Protein AF-A0A453IR57-F1 (afdb_monomer_lite)

Organism: Aegilops tauschii subsp. strangulata (NCBI:txid200361)

Foldseek 3Di:
DDPDQPQPCDLQQPAFQAQHPRDPDHGNCVVCVVVCVPDPCRRDTPNRVVVPDPPPPDDDD

pLDDT: mean 75.37, std 15.11, range [41.94, 91.06]

Radius of gyration: 12.86 Å; chains: 1; bounding box: 24×27×35 Å

Sequence (61 aa):
FFHRVKFLVGNGMSTRFWEDTWLGETPLAVQYPTLYNIVQRKEDYVGTVFQTIPLNIQFRR

Secondary structure (DSSP, 8-state):
---------SSSTTSBTTTS--SSSS-HHHH-HHHHHH-S-TT-BHHHHHHT-S-------

Structure (mmCIF, N/CA/C/O backbone):
data_AF-A0A453IR57-F1
#
_entry.id   AF-A0A453IR57-F1
#
loop_
_atom_site.group_PDB
_atom_site.id
_atom_site.type_symbol
_atom_site.label_atom_id
_atom_site.label_alt_id
_atom_site.label_comp_id
_atom_site.label_asym_id
_atom_site.label_entity_id
_atom_site.label_seq_id
_atom_site.pdbx_PDB_ins_code
_atom_site.Cartn_x
_atom_site.Cartn_y
_atom_site.Cartn_z
_atom_site.occupancy
_atom_site.B_iso_or_equiv
_atom_site.auth_seq_id
_atom_site.auth_comp_id
_atom_site.auth_asym_id
_atom_site.auth_atom_id
_atom_site.pdbx_PDB_model_num
ATOM 1 N N . PHE A 1 1 ? 3.519 -19.122 -2.055 1.00 42.66 1 PHE A N 1
ATOM 2 C CA . PHE A 1 1 ? 4.695 -18.856 -2.910 1.00 42.66 1 PHE A CA 1
ATOM 3 C C . PHE A 1 1 ? 4.289 -17.863 -3.995 1.00 42.66 1 PHE A C 1
ATOM 5 O O . PHE A 1 1 ? 3.774 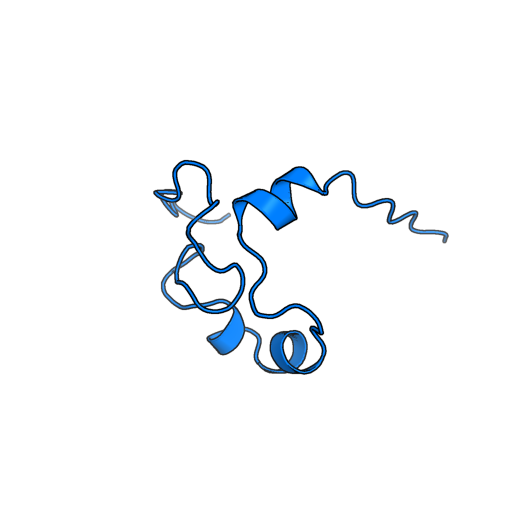-18.274 -5.027 1.00 42.66 1 PHE A O 1
ATOM 12 N N . PHE A 1 2 ? 4.413 -16.559 -3.723 1.00 45.97 2 PHE A N 1
ATOM 13 C CA . PHE A 1 2 ? 3.977 -15.492 -4.633 1.00 45.97 2 PHE A CA 1
ATOM 14 C C . PHE A 1 2 ? 4.800 -15.527 -5.929 1.00 45.97 2 PHE A C 1
ATOM 16 O O . PHE A 1 2 ? 5.997 -15.247 -5.927 1.00 45.97 2 PHE A O 1
ATOM 23 N N . HIS A 1 3 ? 4.163 -15.919 -7.032 1.00 41.94 3 HIS A N 1
ATOM 24 C CA . HIS A 1 3 ? 4.768 -15.900 -8.357 1.00 41.94 3 HIS A CA 1
ATOM 25 C C . HIS A 1 3 ? 4.838 -14.453 -8.858 1.00 41.94 3 HIS A C 1
ATOM 27 O O . HIS A 1 3 ? 3.829 -13.864 -9.218 1.00 41.94 3 HIS A O 1
ATOM 33 N N . ARG A 1 4 ? 6.060 -13.909 -8.887 1.00 51.06 4 ARG A N 1
ATOM 34 C CA . ARG A 1 4 ? 6.495 -12.782 -9.731 1.00 51.06 4 ARG A CA 1
ATOM 35 C C . ARG A 1 4 ? 5.628 -11.515 -9.679 1.00 51.06 4 ARG A C 1
ATOM 37 O O . ARG A 1 4 ? 5.224 -11.005 -10.718 1.00 51.06 4 ARG A O 1
ATOM 44 N N . VAL A 1 5 ? 5.474 -10.917 -8.501 1.00 51.88 5 VAL A N 1
ATOM 45 C CA . VAL A 1 5 ? 5.185 -9.476 -8.446 1.00 51.88 5 VAL A CA 1
ATOM 46 C C . VAL A 1 5 ? 6.511 -8.760 -8.711 1.00 51.88 5 VAL A C 1
ATOM 48 O O . VAL A 1 5 ? 7.413 -8.775 -7.873 1.00 51.88 5 VAL A O 1
ATOM 51 N N . LYS A 1 6 ? 6.699 -8.221 -9.921 1.00 51.19 6 LYS A N 1
ATOM 52 C CA . LYS A 1 6 ? 7.835 -7.334 -10.200 1.00 51.19 6 LYS A CA 1
ATOM 53 C C . LYS A 1 6 ? 7.611 -6.062 -9.386 1.00 51.19 6 LYS A C 1
ATOM 55 O O . LYS A 1 6 ? 6.769 -5.250 -9.752 1.00 51.19 6 LYS A O 1
ATOM 60 N N . PHE A 1 7 ? 8.356 -5.904 -8.294 1.00 58.91 7 PHE A N 1
ATOM 61 C CA . PHE A 1 7 ? 8.453 -4.652 -7.549 1.00 58.91 7 PHE A CA 1
ATOM 62 C C . PHE A 1 7 ? 9.066 -3.581 -8.469 1.00 58.91 7 PHE A C 1
ATOM 64 O O . PHE A 1 7 ? 10.275 -3.389 -8.506 1.00 58.91 7 PHE A O 1
ATOM 71 N N . LEU A 1 8 ? 8.229 -2.934 -9.281 1.00 59.09 8 LEU A N 1
ATOM 72 C CA . LEU A 1 8 ? 8.576 -1.768 -10.107 1.00 59.09 8 LEU A CA 1
ATOM 73 C C . LEU A 1 8 ? 8.477 -0.460 -9.312 1.00 59.09 8 LEU A C 1
ATOM 75 O O . LEU A 1 8 ? 8.596 0.629 -9.864 1.00 59.09 8 LEU A O 1
ATOM 79 N N . VAL A 1 9 ? 8.267 -0.558 -8.003 1.00 63.50 9 VAL A N 1
ATOM 80 C CA . VAL A 1 9 ? 8.404 0.569 -7.096 1.00 63.50 9 VAL A CA 1
ATOM 81 C C . VAL A 1 9 ? 9.891 0.797 -6.889 1.00 63.50 9 VAL A C 1
ATOM 83 O O . VAL A 1 9 ? 10.527 0.005 -6.211 1.00 63.50 9 VAL A O 1
ATOM 86 N N . GLY A 1 10 ? 10.445 1.840 -7.512 1.00 70.31 10 GLY A N 1
ATOM 87 C CA . GLY A 1 10 ? 11.860 2.206 -7.394 1.00 70.31 10 GLY A CA 1
ATOM 88 C C . GLY A 1 10 ? 12.294 2.426 -5.938 1.00 70.31 10 GLY A C 1
ATOM 89 O O . GLY A 1 10 ? 12.642 1.488 -5.234 1.00 70.31 10 GLY A O 1
ATOM 90 N N . ASN A 1 11 ? 12.288 3.670 -5.455 1.00 68.44 11 ASN A N 1
ATOM 91 C CA . ASN A 1 11 ? 12.570 3.968 -4.040 1.00 68.44 11 ASN A CA 1
ATOM 92 C C . ASN A 1 11 ? 11.303 4.006 -3.163 1.00 68.44 11 ASN A C 1
ATOM 94 O O . ASN A 1 11 ? 11.392 4.240 -1.961 1.00 68.44 11 ASN A O 1
ATOM 98 N N . GLY A 1 12 ? 10.119 3.830 -3.760 1.00 75.25 12 GLY A N 1
ATOM 99 C CA . GLY A 1 12 ? 8.839 3.844 -3.053 1.00 75.25 12 GLY A CA 1
ATOM 100 C C . GLY A 1 12 ? 8.453 5.163 -2.412 1.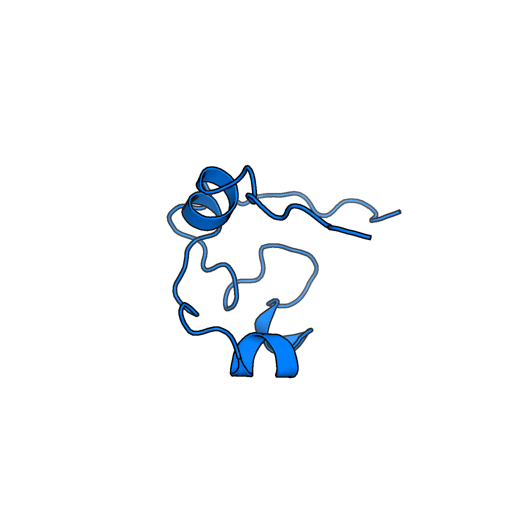00 75.25 12 GLY A C 1
ATOM 101 O O . GLY A 1 12 ? 7.464 5.182 -1.695 1.00 75.25 12 GLY A O 1
ATOM 102 N N . MET A 1 13 ? 9.177 6.251 -2.675 1.00 79.75 13 MET A N 1
ATOM 103 C CA . MET A 1 13 ? 8.917 7.567 -2.079 1.00 79.75 13 MET A CA 1
ATOM 104 C C . MET A 1 13 ? 7.767 8.324 -2.752 1.00 79.75 13 MET A C 1
ATOM 106 O O . MET A 1 13 ? 7.332 9.348 -2.242 1.00 79.75 13 MET A O 1
ATOM 110 N N . SER A 1 14 ? 7.284 7.831 -3.893 1.00 81.94 14 SER A N 1
ATOM 111 C CA . SER A 1 14 ? 6.165 8.399 -4.650 1.00 81.94 14 SER A CA 1
ATOM 112 C C . SER A 1 14 ? 4.995 7.426 -4.799 1.00 81.94 14 SER A C 1
ATOM 114 O O . SER A 1 14 ? 4.101 7.679 -5.595 1.00 81.94 14 SER A O 1
ATOM 116 N N . THR A 1 15 ? 5.035 6.290 -4.099 1.00 85.94 15 THR A N 1
ATOM 117 C CA . THR A 1 15 ? 4.019 5.240 -4.194 1.00 85.94 15 THR A CA 1
ATOM 118 C C . THR A 1 15 ? 3.344 5.089 -2.845 1.00 85.94 15 THR A C 1
ATOM 120 O O . THR A 1 15 ? 4.016 4.781 -1.857 1.00 85.94 15 THR A O 1
ATOM 123 N N . ARG A 1 16 ? 2.037 5.327 -2.785 1.00 88.38 16 ARG A N 1
ATOM 124 C CA . ARG A 1 16 ? 1.235 5.207 -1.567 1.00 88.38 16 ARG A CA 1
ATOM 125 C C . ARG A 1 16 ? 1.088 3.746 -1.181 1.00 88.38 16 ARG A C 1
ATOM 127 O O . ARG A 1 16 ? 0.709 2.906 -1.993 1.00 88.38 16 ARG A O 1
ATOM 134 N N . PHE A 1 17 ? 1.350 3.447 0.084 1.00 87.62 17 PHE A N 1
ATOM 135 C CA . PHE A 1 17 ? 1.331 2.085 0.598 1.00 87.62 17 PHE A CA 1
ATOM 136 C C . PHE A 1 17 ? -0.060 1.444 0.494 1.00 87.62 17 PHE A C 1
ATOM 138 O O . PHE A 1 17 ? -0.170 0.257 0.199 1.00 87.62 17 PHE A O 1
ATOM 145 N N . TRP A 1 18 ? -1.131 2.203 0.719 1.00 90.88 18 TRP A N 1
ATOM 146 C CA . TRP A 1 18 ? -2.489 1.653 0.698 1.00 90.88 18 TRP A CA 1
ATOM 147 C C . TRP A 1 18 ? -3.204 1.820 -0.638 1.00 90.88 18 TRP A C 1
ATOM 149 O O . TRP A 1 18 ? -3.955 0.932 -1.045 1.00 90.88 18 TRP A O 1
ATOM 159 N N . GLU A 1 19 ? -2.991 2.955 -1.293 1.00 89.69 19 GLU A N 1
ATOM 160 C CA . GLU A 1 19 ? -3.847 3.416 -2.387 1.00 89.69 19 GLU A CA 1
ATOM 161 C C . GLU A 1 19 ? -3.311 3.065 -3.772 1.00 89.69 19 GLU A C 1
ATOM 163 O O . GLU A 1 19 ? -4.103 2.896 -4.696 1.00 89.69 19 GLU A O 1
ATOM 168 N N . ASP A 1 20 ? -1.996 2.877 -3.907 1.00 88.44 20 ASP A N 1
ATOM 169 C CA . ASP A 1 20 ? -1.394 2.489 -5.177 1.00 88.44 20 ASP A CA 1
ATOM 170 C C . ASP A 1 20 ? -1.236 0.969 -5.277 1.00 88.44 20 ASP A C 1
ATOM 172 O O . ASP A 1 20 ? -0.947 0.267 -4.303 1.00 88.44 20 ASP A O 1
ATOM 176 N N . THR A 1 21 ? -1.371 0.441 -6.493 1.00 87.44 21 THR A N 1
ATOM 177 C CA . THR A 1 21 ? -1.051 -0.959 -6.782 1.00 87.44 21 THR A CA 1
ATOM 178 C C . THR A 1 21 ? 0.457 -1.117 -6.917 1.00 87.44 21 THR A C 1
ATOM 180 O O . THR A 1 21 ? 1.026 -0.983 -7.999 1.00 87.44 21 THR A O 1
ATOM 183 N N . TRP A 1 22 ? 1.114 -1.420 -5.804 1.00 83.25 22 TRP A N 1
ATOM 184 C CA . TRP A 1 22 ? 2.535 -1.772 -5.791 1.00 83.25 22 TRP A CA 1
ATOM 185 C C . TRP A 1 22 ? 2.815 -3.218 -5.386 1.00 83.25 22 TRP A C 1
ATOM 187 O O . TRP A 1 22 ? 3.932 -3.706 -5.569 1.00 83.25 22 TRP A O 1
ATOM 197 N N . LEU A 1 23 ? 1.801 -3.904 -4.852 1.00 81.94 23 LEU A N 1
ATOM 198 C CA . LEU A 1 23 ? 1.851 -5.308 -4.478 1.00 81.94 23 LEU A CA 1
ATOM 199 C C . LEU A 1 23 ? 0.632 -6.046 -5.046 1.00 81.94 23 LEU A C 1
ATOM 201 O O . LEU A 1 23 ? -0.502 -5.783 -4.655 1.00 81.94 23 LEU A O 1
ATOM 205 N N . GLY A 1 24 ? 0.876 -7.015 -5.929 1.00 81.94 24 GLY A N 1
ATOM 206 C CA . GLY A 1 24 ? -0.188 -7.749 -6.616 1.00 81.94 24 GLY A CA 1
ATOM 207 C C . GLY A 1 24 ? -0.869 -6.913 -7.703 1.00 81.94 24 GLY A C 1
ATOM 208 O O . GLY A 1 24 ? -0.252 -6.020 -8.274 1.00 81.94 24 GLY A O 1
ATOM 209 N N . GLU A 1 25 ? -2.133 -7.228 -7.989 1.00 85.62 25 GLU A N 1
ATOM 210 C CA . GLU A 1 25 ? -2.905 -6.636 -9.098 1.00 85.62 25 GLU A CA 1
ATOM 211 C C . GLU A 1 25 ? -3.813 -5.471 -8.663 1.00 85.62 25 GLU A C 1
ATOM 213 O O . GLU A 1 25 ? -4.322 -4.725 -9.495 1.00 85.62 25 GLU A O 1
ATOM 218 N N . THR A 1 26 ? -4.049 -5.305 -7.358 1.00 88.25 26 THR A N 1
ATOM 219 C CA . THR A 1 26 ? -4.975 -4.296 -6.814 1.00 88.25 26 THR A CA 1
ATOM 220 C C . THR A 1 26 ? -4.370 -3.583 -5.601 1.00 88.25 26 THR A C 1
ATOM 222 O O . THR A 1 26 ? -3.518 -4.170 -4.929 1.00 88.25 26 THR A O 1
ATOM 225 N N . PRO A 1 27 ? -4.797 -2.352 -5.265 1.00 89.38 27 PRO A N 1
ATOM 226 C CA . PRO A 1 27 ? -4.300 -1.653 -4.084 1.00 89.38 27 PRO A CA 1
ATOM 227 C C . PRO A 1 27 ? -4.627 -2.398 -2.788 1.00 89.38 27 PRO A C 1
ATOM 229 O O . PRO A 1 27 ? -5.677 -3.040 -2.666 1.00 89.38 27 PRO A O 1
ATOM 232 N N . LEU A 1 28 ? -3.770 -2.260 -1.776 1.00 89.19 28 LEU A N 1
ATOM 233 C CA . LEU A 1 28 ? -3.985 -2.902 -0.475 1.00 89.19 28 LEU A CA 1
ATOM 234 C C . LEU A 1 28 ? -5.255 -2.406 0.224 1.00 89.19 28 LEU A C 1
ATOM 236 O O . LEU A 1 28 ? -5.882 -3.178 0.947 1.00 89.19 28 LEU A O 1
ATOM 240 N N . ALA A 1 29 ? -5.677 -1.162 -0.023 1.00 90.19 29 ALA A N 1
ATOM 241 C CA . ALA A 1 29 ? -6.930 -0.621 0.502 1.00 90.19 29 ALA A CA 1
ATOM 242 C C . ALA A 1 29 ? -8.161 -1.404 0.018 1.00 90.19 29 ALA A C 1
ATOM 244 O O . ALA A 1 29 ? -9.125 -1.563 0.765 1.00 90.19 29 ALA A O 1
ATOM 245 N N . VAL A 1 30 ? -8.114 -1.924 -1.213 1.00 91.06 30 VAL A N 1
ATOM 246 C CA . VAL A 1 30 ? -9.197 -2.718 -1.812 1.00 91.06 30 VAL A CA 1
ATOM 247 C C . VAL A 1 30 ? -9.139 -4.164 -1.334 1.00 91.06 30 VAL A C 1
ATOM 249 O O . VAL A 1 30 ? -10.173 -4.752 -1.028 1.00 91.06 30 VAL A O 1
ATOM 252 N N . GLN A 1 31 ? -7.937 -4.736 -1.241 1.00 90.81 31 GLN A N 1
ATOM 253 C CA . GLN A 1 31 ? -7.758 -6.113 -0.772 1.00 90.81 31 GLN A CA 1
ATOM 254 C C . GLN A 1 31 ? -8.079 -6.263 0.723 1.00 90.81 31 GLN A C 1
ATOM 256 O O . GLN A 1 31 ? -8.608 -7.291 1.143 1.00 90.81 31 GLN A O 1
ATOM 261 N N . TYR A 1 32 ? -7.786 -5.235 1.525 1.00 89.69 32 TYR A N 1
ATOM 262 C CA . TYR A 1 32 ? -7.92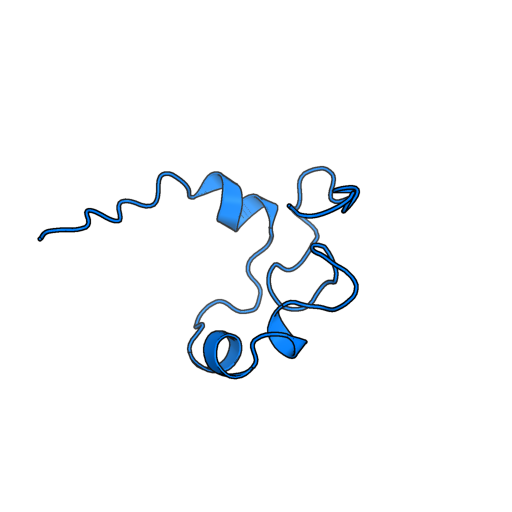0 -5.261 2.982 1.00 89.69 32 TYR A CA 1
ATOM 263 C C . TYR A 1 32 ? -8.651 -4.020 3.525 1.00 89.69 32 TYR A C 1
ATOM 265 O O . TYR A 1 32 ? -8.074 -3.243 4.294 1.00 89.69 32 TYR A O 1
ATOM 273 N N . PRO A 1 33 ? -9.945 -3.840 3.205 1.00 89.12 33 PRO A N 1
ATOM 274 C CA . PRO A 1 33 ? -10.699 -2.641 3.579 1.00 89.12 33 PRO A CA 1
ATOM 275 C C . PRO A 1 33 ? -10.815 -2.461 5.100 1.00 89.12 33 PRO A C 1
ATOM 277 O O . PRO A 1 33 ? -10.770 -1.342 5.608 1.00 89.12 33 PRO A O 1
ATOM 280 N N . THR A 1 34 ? -10.897 -3.555 5.862 1.00 91.06 34 THR A N 1
ATOM 281 C CA . THR A 1 34 ? -10.928 -3.504 7.332 1.00 91.06 34 THR A CA 1
ATOM 282 C C . THR A 1 34 ? -9.622 -2.967 7.916 1.00 91.06 34 THR A C 1
ATOM 284 O O . THR A 1 34 ? -9.663 -2.153 8.835 1.00 91.06 34 THR A O 1
ATOM 287 N N . LEU A 1 35 ? -8.470 -3.384 7.373 1.00 87.50 35 LEU A N 1
ATOM 288 C CA . LEU A 1 35 ? -7.167 -2.872 7.805 1.00 87.50 35 LEU A CA 1
ATOM 289 C C . LEU A 1 35 ? -7.003 -1.408 7.400 1.00 87.50 35 LEU 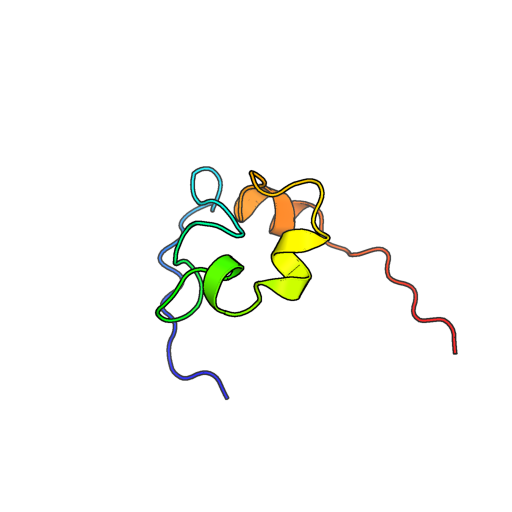A C 1
ATOM 291 O O . LEU A 1 35 ? -6.582 -0.592 8.213 1.00 87.50 35 LEU A O 1
ATOM 295 N N . TYR A 1 36 ? -7.414 -1.051 6.186 1.00 88.69 36 TYR A N 1
ATOM 296 C CA . TYR A 1 36 ? -7.396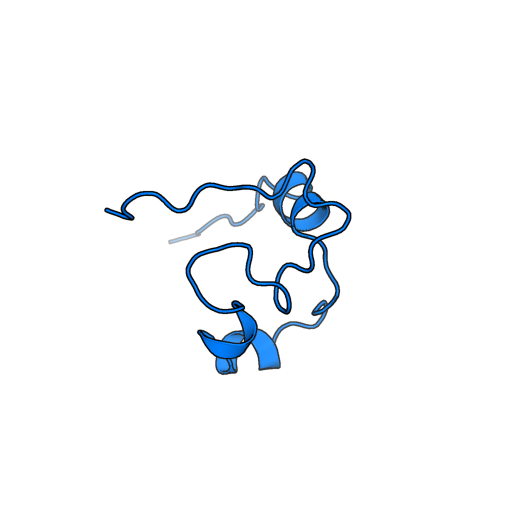 0.337 5.740 1.00 88.69 36 TYR A CA 1
ATOM 297 C C . TYR A 1 36 ? -8.227 1.254 6.653 1.00 88.69 36 TYR A C 1
ATOM 299 O O . TYR A 1 36 ? -7.799 2.362 6.968 1.00 88.69 36 TYR A O 1
ATOM 307 N N . ASN A 1 37 ? -9.378 0.792 7.153 1.00 87.38 37 ASN A N 1
ATOM 308 C CA . ASN A 1 37 ? -10.237 1.587 8.035 1.00 87.38 37 ASN A CA 1
ATOM 309 C C . ASN A 1 37 ? -9.622 1.905 9.405 1.00 87.38 37 ASN A C 1
ATOM 311 O O . ASN A 1 37 ? -9.945 2.946 9.972 1.00 87.38 37 ASN A O 1
ATOM 315 N N . ILE A 1 38 ? -8.745 1.046 9.928 1.00 88.44 38 ILE A N 1
ATOM 316 C CA . ILE A 1 38 ? -8.081 1.267 11.225 1.00 88.44 38 ILE A CA 1
ATOM 317 C C . ILE A 1 38 ? -6.747 2.012 11.097 1.00 88.44 38 ILE A C 1
ATOM 319 O O . ILE A 1 38 ? -6.201 2.484 12.094 1.00 88.44 38 ILE A O 1
ATO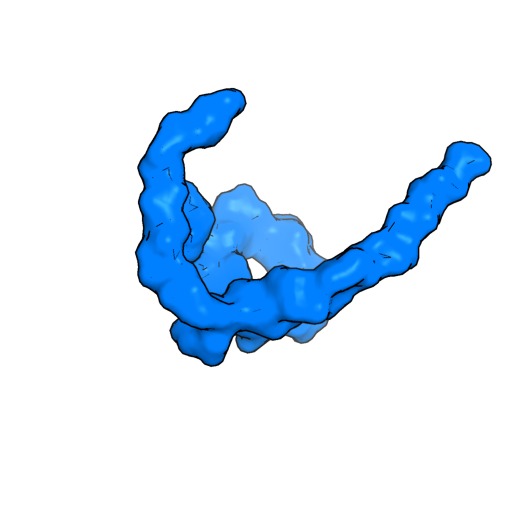M 323 N N . VAL A 1 39 ? -6.205 2.122 9.885 1.00 84.62 39 VAL A N 1
ATOM 324 C CA . VAL A 1 39 ? -4.943 2.819 9.639 1.00 84.62 39 VAL A CA 1
ATOM 325 C C . VAL A 1 39 ? -5.154 4.325 9.767 1.00 84.62 39 VAL A C 1
ATOM 327 O O . VAL A 1 39 ? -5.953 4.927 9.052 1.00 84.62 39 VAL A O 1
ATOM 330 N N . GLN A 1 40 ? -4.377 4.947 10.654 1.00 81.50 40 GLN A N 1
ATOM 331 C CA . GLN A 1 40 ? -4.358 6.403 10.820 1.00 81.50 40 GLN A CA 1
ATOM 332 C C . GLN A 1 40 ? -3.578 7.109 9.703 1.00 81.50 40 GLN A C 1
ATOM 334 O O . GLN A 1 40 ? -3.917 8.224 9.321 1.00 81.50 40 GLN A O 1
ATOM 339 N N . ARG A 1 41 ? -2.539 6.460 9.163 1.00 81.12 41 ARG A N 1
ATOM 340 C CA . ARG A 1 41 ? -1.641 7.025 8.148 1.00 81.12 41 ARG A CA 1
ATOM 341 C C . ARG A 1 41 ? -1.843 6.348 6.792 1.00 81.12 41 ARG A C 1
ATOM 343 O O . ARG A 1 41 ? -1.081 5.478 6.385 1.00 81.12 41 ARG A O 1
ATOM 350 N N . LYS A 1 42 ? -2.928 6.716 6.114 1.00 81.62 42 LYS A N 1
ATOM 351 C CA . LYS A 1 42 ? -3.315 6.141 4.810 1.00 81.62 42 LYS A CA 1
ATOM 352 C C . LYS A 1 42 ? -2.425 6.619 3.656 1.00 81.62 42 LYS A C 1
ATOM 354 O O . LYS A 1 42 ? -2.199 5.873 2.712 1.00 81.62 42 LYS A O 1
ATOM 359 N N . GLU A 1 43 ? -1.864 7.816 3.807 1.00 81.81 43 GLU A N 1
ATOM 360 C CA . GLU A 1 43 ? -0.997 8.498 2.836 1.00 81.81 43 GLU A CA 1
ATOM 361 C C . GLU A 1 43 ? 0.493 8.140 2.974 1.00 81.81 43 GLU A C 1
ATOM 363 O O . GLU A 1 43 ? 1.343 8.774 2.350 1.00 81.81 43 GLU A O 1
ATOM 368 N N . ASP A 1 44 ? 0.848 7.169 3.822 1.00 86.56 44 ASP A N 1
ATOM 369 C CA . ASP A 1 44 ? 2.250 6.781 3.968 1.00 86.56 44 ASP A CA 1
ATOM 370 C C . ASP A 1 44 ? 2.765 6.128 2.679 1.00 86.56 44 ASP A C 1
ATOM 372 O O . ASP A 1 44 ? 2.078 5.349 2.012 1.00 86.56 44 ASP A O 1
ATOM 376 N N . TYR A 1 45 ? 4.013 6.436 2.339 1.00 88.38 45 TYR A N 1
ATOM 377 C CA . TYR A 1 45 ? 4.677 5.904 1.159 1.00 88.38 45 TYR A CA 1
ATOM 378 C C . TYR A 1 45 ? 5.329 4.555 1.448 1.00 88.38 45 TYR A C 1
ATOM 380 O O . TYR A 1 45 ? 5.816 4.309 2.554 1.00 88.38 45 TYR A O 1
ATOM 388 N N . VAL A 1 46 ? 5.421 3.704 0.427 1.00 84.69 46 VAL A N 1
ATOM 389 C CA . VAL A 1 46 ? 6.118 2.411 0.506 1.00 84.69 46 VAL A CA 1
ATOM 390 C C . VAL A 1 46 ? 7.542 2.601 1.031 1.00 84.69 46 VAL A C 1
ATOM 392 O O . VAL A 1 46 ? 7.948 1.932 1.973 1.00 84.69 46 VAL A O 1
ATOM 395 N N . GLY A 1 47 ? 8.281 3.576 0.503 1.00 83.81 47 GLY A N 1
ATOM 396 C CA . GLY A 1 47 ? 9.641 3.879 0.947 1.00 83.81 47 GLY A CA 1
ATOM 397 C C . GLY A 1 47 ? 9.698 4.184 2.444 1.00 83.81 47 GLY A C 1
ATOM 398 O O . GLY A 1 47 ? 10.497 3.595 3.162 1.00 83.81 47 GLY A O 1
ATOM 399 N N . THR A 1 48 ? 8.795 5.025 2.948 1.00 83.56 48 THR A N 1
ATOM 400 C CA . THR A 1 48 ? 8.729 5.371 4.373 1.00 83.56 48 THR A CA 1
ATOM 401 C C . THR A 1 48 ? 8.419 4.158 5.246 1.00 83.56 48 THR A C 1
ATOM 403 O O . THR A 1 48 ? 9.140 3.920 6.212 1.00 83.56 48 THR A O 1
ATOM 406 N N . VAL A 1 49 ? 7.410 3.357 4.887 1.00 79.62 49 VAL A N 1
ATOM 407 C CA . VAL A 1 49 ? 7.010 2.171 5.665 1.00 79.62 49 VAL A CA 1
ATOM 408 C C . VAL A 1 49 ? 8.153 1.160 5.757 1.00 79.62 49 VAL A C 1
ATOM 410 O O . VAL A 1 49 ? 8.442 0.653 6.840 1.00 79.62 49 VAL A O 1
ATOM 413 N N . PHE A 1 50 ? 8.846 0.903 4.646 1.00 76.75 50 PHE A N 1
ATOM 414 C CA . PHE A 1 50 ? 9.960 -0.045 4.609 1.00 76.75 50 PHE A CA 1
ATOM 415 C C . PHE A 1 50 ? 11.220 0.479 5.316 1.00 76.75 50 PHE A C 1
ATOM 417 O O . PHE A 1 50 ? 11.967 -0.320 5.875 1.00 76.75 50 PHE A O 1
ATOM 424 N N . GLN A 1 51 ? 11.445 1.798 5.346 1.00 75.62 51 GLN A N 1
ATOM 425 C CA . GLN A 1 51 ? 12.556 2.420 6.083 1.00 75.62 51 GLN A CA 1
ATOM 426 C C . GLN A 1 51 ? 12.304 2.494 7.598 1.00 75.62 51 GLN A C 1
ATOM 428 O O . GLN A 1 51 ? 13.251 2.561 8.375 1.00 75.62 51 GLN A O 1
ATOM 433 N N . THR A 1 52 ? 11.045 2.449 8.045 1.00 69.69 52 THR A N 1
ATOM 434 C CA . THR A 1 52 ? 10.689 2.416 9.477 1.00 69.69 52 THR A CA 1
ATOM 435 C C . THR A 1 52 ? 10.803 1.029 10.131 1.00 69.69 52 THR A C 1
ATOM 437 O O . THR A 1 52 ? 10.461 0.872 11.302 1.00 69.69 52 THR A O 1
ATOM 440 N N . ILE A 1 53 ? 11.296 0.017 9.407 1.00 63.09 53 ILE A N 1
ATOM 441 C CA . ILE A 1 53 ? 11.563 -1.339 9.916 1.00 63.09 53 ILE A CA 1
ATOM 442 C C . ILE A 1 53 ? 13.036 -1.396 10.393 1.00 63.09 53 ILE A C 1
ATOM 444 O O . ILE A 1 53 ? 13.915 -1.004 9.633 1.00 63.09 53 ILE A O 1
ATOM 448 N N . PRO A 1 54 ? 13.362 -1.861 11.619 1.00 57.56 54 PRO A N 1
ATOM 449 C CA . PRO A 1 54 ? 12.717 -2.950 12.333 1.00 57.56 54 PRO A CA 1
ATOM 450 C C . PRO A 1 54 ? 11.472 -2.486 13.068 1.00 57.56 54 PRO A C 1
ATOM 452 O O . PRO A 1 54 ? 11.518 -1.637 13.956 1.00 57.56 54 PRO A O 1
ATOM 455 N N . LEU A 1 55 ? 10.355 -3.122 12.726 1.00 61.50 55 LEU A N 1
ATOM 456 C CA . LEU A 1 55 ? 9.196 -3.175 13.590 1.00 61.50 55 LEU A CA 1
ATOM 457 C C . LEU A 1 55 ? 9.704 -3.662 14.950 1.00 61.50 55 LEU A C 1
ATOM 459 O O . LEU A 1 55 ? 10.073 -4.827 15.090 1.00 61.50 55 LEU A O 1
ATOM 463 N N . ASN A 1 56 ? 9.746 -2.778 15.948 1.00 51.00 56 ASN A N 1
ATOM 464 C CA . ASN A 1 56 ? 9.923 -3.157 17.348 1.00 51.00 56 ASN A CA 1
ATOM 465 C C . ASN A 1 56 ? 8.644 -3.866 17.834 1.00 51.00 56 ASN A C 1
ATOM 467 O O . ASN A 1 56 ? 7.990 -3.452 18.785 1.00 51.00 56 ASN A O 1
ATOM 471 N N . ILE A 1 57 ? 8.234 -4.906 17.108 1.00 54.00 57 ILE A N 1
ATOM 472 C CA . ILE A 1 57 ? 7.174 -5.822 17.479 1.00 54.00 57 ILE A CA 1
ATOM 473 C C . ILE A 1 57 ? 7.879 -6.949 18.217 1.00 54.00 57 ILE A C 1
ATOM 475 O O . ILE A 1 57 ? 8.293 -7.957 17.645 1.00 54.00 57 ILE A O 1
ATOM 479 N N . GLN A 1 58 ? 8.056 -6.751 19.517 1.00 58.88 58 GLN A N 1
ATOM 480 C CA . GLN A 1 58 ? 8.355 -7.856 20.407 1.00 58.88 58 GLN A CA 1
ATOM 481 C C . GLN A 1 58 ? 7.058 -8.632 20.618 1.00 58.88 58 GLN A C 1
ATOM 483 O O . GLN A 1 58 ? 6.164 -8.187 21.337 1.00 58.88 58 GLN A O 1
ATOM 488 N N . PHE A 1 59 ? 6.946 -9.799 19.991 1.00 55.97 59 PHE A N 1
ATOM 489 C CA . PHE A 1 59 ? 5.917 -10.758 20.366 1.00 55.97 59 PHE A CA 1
ATOM 490 C C . PHE A 1 59 ? 6.317 -11.372 21.709 1.00 55.97 59 PHE A C 1
ATOM 492 O O . PHE A 1 59 ? 7.188 -12.241 21.769 1.00 55.97 59 PHE A O 1
ATOM 499 N N . ARG A 1 60 ? 5.708 -10.901 22.802 1.00 48.62 60 ARG A N 1
ATOM 500 C CA . ARG A 1 60 ? 5.736 -11.635 24.071 1.00 48.62 60 ARG A CA 1
ATOM 501 C C . ARG A 1 60 ? 4.710 -12.764 24.011 1.00 48.62 60 ARG A C 1
ATOM 503 O O . ARG A 1 60 ? 3.579 -12.536 23.588 1.00 48.62 60 ARG A O 1
ATOM 510 N N . ARG A 1 61 ? 5.158 -13.963 24.384 1.00 53.72 61 ARG A N 1
ATOM 511 C CA . ARG A 1 61 ? 4.317 -15.138 24.635 1.00 53.72 61 ARG A CA 1
ATOM 512 C C . ARG A 1 61 ? 3.698 -15.056 26.021 1.00 53.72 61 ARG A C 1
ATOM 514 O O . ARG A 1 61 ? 4.378 -14.493 26.908 1.00 53.72 61 ARG A O 1
#